Protein AF-A0A656YVX2-F1 (afdb_monomer_lite)

pLDDT: mean 88.64, std 10.51, range [53.56, 96.12]

Secondary structure (DSSP, 8-state):
--HHHHHHHHHTT-GGG--HHHHHHHHHHHHHHHSS-HHHHHHHS-HHHHHHHHHHHHHHHHHH-GGG-

Sequence (69 aa):
MSIVVKNMLRKFNLLDQTTHEDREEIDREIERRTGKYCDEGAKELSESEFKRLVRKILARKKESNPAYA

Foldseek 3Di:
DDPLLCVLCVVVVNNVVDDPVLSVVLQVVLCVVQVDGSNVSSVVDDNVRSVVSSVVSSVVVVVVDVVSD

Radius of gyration: 11.41 Å; chains: 1; bounding box: 22×23×32 Å

Organism: NCBI:txid1698269

Structure (mmCIF, N/CA/C/O backbone):
data_AF-A0A656YVX2-F1
#
_entry.id   AF-A0A656YVX2-F1
#
loop_
_atom_site.group_PDB
_atom_site.id
_atom_site.type_symbol
_atom_site.label_atom_id
_atom_site.label_alt_id
_atom_site.label_comp_id
_atom_site.label_asym_id
_atom_site.label_entity_id
_atom_site.label_seq_id
_atom_site.pdbx_PDB_ins_code
_atom_site.Cartn_x
_atom_site.Cartn_y
_atom_site.Cartn_z
_atom_site.occupancy
_atom_site.B_iso_or_equiv
_atom_site.auth_seq_id
_atom_site.auth_comp_id
_atom_site.auth_asym_id
_atom_site.auth_atom_id
_atom_site.pdbx_PDB_model_num
ATOM 1 N N . MET A 1 1 ? 9.343 2.679 5.333 1.00 76.12 1 MET A N 1
ATOM 2 C CA . MET A 1 1 ? 8.087 2.023 4.923 1.00 76.12 1 MET A CA 1
ATOM 3 C C . MET A 1 1 ? 7.414 1.369 6.120 1.00 76.12 1 MET A C 1
ATOM 5 O O . MET A 1 1 ? 8.103 0.653 6.847 1.00 76.12 1 MET A O 1
ATOM 9 N N . SER A 1 2 ? 6.103 1.560 6.286 1.00 84.75 2 SER A N 1
ATOM 10 C CA . SER A 1 2 ? 5.294 0.891 7.319 1.00 84.75 2 SER A CA 1
ATOM 11 C C . SER A 1 2 ? 5.349 -0.642 7.220 1.00 84.75 2 SER A C 1
ATOM 13 O O . SER A 1 2 ? 5.226 -1.232 6.140 1.00 84.75 2 SER A O 1
ATOM 15 N N . ILE A 1 3 ? 5.484 -1.323 8.365 1.00 90.31 3 ILE A N 1
ATOM 16 C CA . ILE A 1 3 ? 5.419 -2.795 8.433 1.00 90.31 3 ILE A CA 1
ATOM 17 C C . ILE A 1 3 ? 4.023 -3.291 8.030 1.00 90.31 3 ILE A C 1
ATOM 19 O O . ILE A 1 3 ? 3.907 -4.330 7.373 1.00 90.31 3 ILE A O 1
ATOM 23 N N . VAL A 1 4 ? 2.970 -2.542 8.374 1.00 91.25 4 VAL A N 1
ATOM 24 C CA . VAL A 1 4 ? 1.579 -2.893 8.054 1.00 91.25 4 VAL A CA 1
ATOM 25 C C . VAL A 1 4 ? 1.375 -2.883 6.543 1.00 91.25 4 VAL A C 1
ATOM 27 O O . VAL A 1 4 ? 0.935 -3.886 5.979 1.00 91.25 4 VAL A O 1
ATOM 30 N N . VAL A 1 5 ? 1.800 -1.811 5.871 1.00 91.69 5 VAL A N 1
ATOM 31 C CA . VAL A 1 5 ? 1.730 -1.704 4.406 1.00 91.69 5 VAL A CA 1
ATOM 32 C C . VAL A 1 5 ? 2.539 -2.799 3.728 1.00 91.69 5 VAL A C 1
ATOM 34 O O . VAL A 1 5 ? 2.031 -3.466 2.825 1.00 91.69 5 VAL A O 1
ATOM 37 N N . LYS A 1 6 ? 3.761 -3.069 4.203 1.00 93.56 6 LYS A N 1
ATOM 38 C CA . LYS A 1 6 ? 4.589 -4.164 3.676 1.00 93.56 6 LYS A CA 1
ATOM 39 C C . LYS A 1 6 ? 3.873 -5.515 3.765 1.00 93.56 6 LYS A C 1
ATOM 41 O O . LYS A 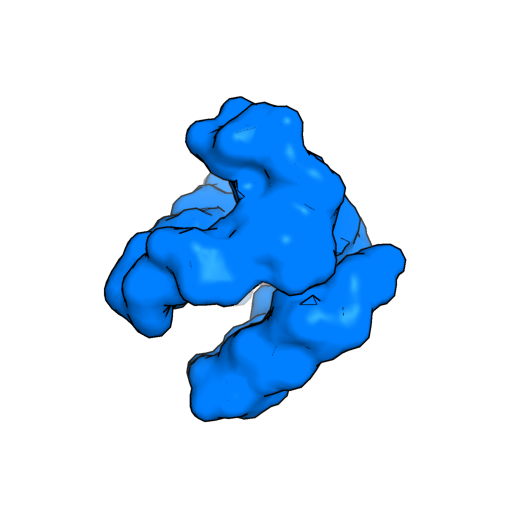1 6 ? 3.930 -6.306 2.823 1.00 93.56 6 LYS A O 1
ATOM 46 N N . ASN A 1 7 ? 3.196 -5.788 4.877 1.00 94.50 7 ASN A N 1
ATOM 47 C CA . ASN A 1 7 ? 2.460 -7.034 5.075 1.00 94.50 7 ASN A CA 1
ATOM 48 C C . ASN A 1 7 ? 1.202 -7.110 4.205 1.00 94.50 7 ASN A C 1
ATOM 50 O O . ASN A 1 7 ? 0.928 -8.169 3.644 1.00 94.50 7 ASN A O 1
ATOM 54 N N . MET A 1 8 ? 0.479 -6.006 4.019 1.00 94.44 8 MET A N 1
ATOM 55 C CA . MET A 1 8 ? -0.662 -5.955 3.098 1.00 94.44 8 MET A CA 1
ATOM 56 C C . MET A 1 8 ? -0.228 -6.163 1.643 1.00 94.44 8 MET A C 1
ATOM 58 O O . MET A 1 8 ? -0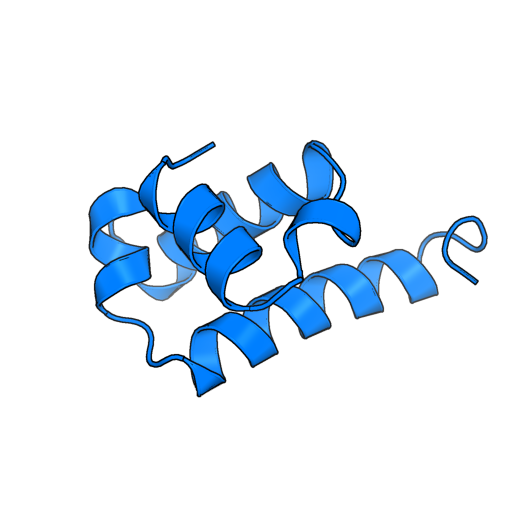.843 -6.950 0.925 1.00 94.44 8 MET A O 1
ATOM 62 N N . LEU A 1 9 ? 0.873 -5.537 1.214 1.00 95.31 9 LEU A N 1
ATOM 63 C CA . LEU A 1 9 ? 1.448 -5.757 -0.116 1.00 95.31 9 LEU A CA 1
ATOM 64 C C . LEU A 1 9 ? 1.810 -7.227 -0.343 1.00 95.31 9 LEU A C 1
ATOM 66 O O . LEU A 1 9 ? 1.509 -7.767 -1.406 1.00 95.31 9 LEU A O 1
ATOM 70 N N . ARG A 1 10 ? 2.399 -7.898 0.655 1.00 96.12 10 ARG A N 1
ATOM 71 C CA . ARG A 1 10 ? 2.658 -9.347 0.595 1.00 96.12 10 ARG A CA 1
ATOM 72 C C . ARG A 1 10 ? 1.372 -10.157 0.526 1.00 96.12 10 ARG A C 1
ATOM 74 O O . ARG A 1 10 ? 1.246 -10.996 -0.354 1.00 96.12 10 ARG A O 1
ATOM 81 N N . LYS A 1 11 ? 0.407 -9.873 1.408 1.00 95.94 11 LYS A N 1
ATOM 82 C CA . LYS A 1 11 ? -0.893 -10.564 1.465 1.00 95.94 11 LYS A CA 1
ATOM 83 C C . LYS A 1 11 ? -1.605 -10.554 0.109 1.00 95.94 11 LYS A C 1
ATOM 85 O O . LYS A 1 11 ? -2.314 -11.498 -0.221 1.00 95.94 11 LYS A O 1
ATOM 90 N N . PHE A 1 12 ? -1.426 -9.490 -0.670 1.00 94.50 12 PHE A N 1
ATOM 91 C CA . PHE A 1 12 ? -2.076 -9.318 -1.966 1.00 94.50 12 PHE A CA 1
ATOM 92 C C . PHE A 1 12 ? -1.177 -9.597 -3.177 1.00 94.50 12 PHE A C 1
ATOM 94 O O . PHE A 1 12 ? -1.598 -9.296 -4.292 1.00 94.50 12 PHE A O 1
ATOM 101 N N . ASN A 1 13 ? 0.019 -10.169 -2.988 1.00 94.69 13 ASN A N 1
ATOM 102 C CA . ASN A 1 13 ? 0.996 -10.443 -4.056 1.00 94.69 13 ASN A CA 1
ATOM 103 C C . ASN A 1 13 ? 1.385 -9.196 -4.878 1.00 94.69 13 ASN A C 1
ATOM 105 O O . ASN A 1 13 ? 1.634 -9.267 -6.081 1.00 94.69 13 ASN A O 1
ATOM 109 N N . LEU A 1 14 ? 1.416 -8.032 -4.225 1.00 94.31 14 LEU A N 1
ATOM 110 C CA . LEU A 1 14 ? 1.775 -6.741 -4.822 1.00 94.31 14 LEU A CA 1
ATOM 111 C C . LEU A 1 14 ? 3.193 -6.297 -4.448 1.00 94.31 14 LEU A C 1
ATOM 113 O O . LEU A 1 14 ? 3.714 -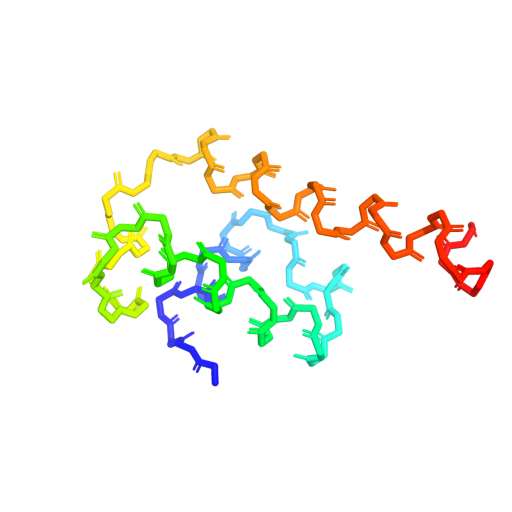5.372 -5.061 1.00 94.31 14 LEU A O 1
ATOM 117 N N . LEU A 1 15 ? 3.829 -6.926 -3.453 1.00 94.38 15 LEU A N 1
ATOM 118 C CA . LEU A 1 15 ? 5.142 -6.486 -2.974 1.00 94.38 15 LEU A CA 1
ATOM 119 C C . LEU A 1 15 ? 6.197 -6.505 -4.089 1.00 94.38 15 LEU A C 1
ATOM 121 O O . LEU A 1 15 ? 6.922 -5.525 -4.245 1.00 94.38 15 LEU A O 1
ATOM 125 N N . ASP A 1 16 ? 6.239 -7.567 -4.889 1.00 92.94 16 ASP A N 1
ATOM 126 C CA . ASP A 1 16 ? 7.230 -7.722 -5.963 1.00 92.94 16 ASP A CA 1
ATOM 127 C C . ASP A 1 16 ? 6.927 -6.846 -7.189 1.00 92.94 16 ASP A C 1
ATOM 129 O O . ASP A 1 16 ? 7.794 -6.623 -8.024 1.00 92.94 16 ASP A O 1
ATOM 133 N N . GLN A 1 17 ? 5.715 -6.287 -7.262 1.00 91.31 17 GLN A N 1
ATOM 134 C CA . GLN A 1 17 ? 5.297 -5.328 -8.291 1.00 91.31 17 GLN A CA 1
ATOM 135 C C . GLN A 1 17 ? 5.571 -3.872 -7.887 1.00 91.31 17 GLN A C 1
ATOM 137 O O . GLN A 1 17 ? 5.224 -2.956 -8.624 1.00 91.31 17 GLN A O 1
ATOM 142 N N . THR A 1 18 ? 6.134 -3.649 -6.696 1.00 91.69 18 THR A N 1
ATOM 143 C CA . THR A 1 18 ? 6.392 -2.312 -6.150 1.00 91.69 18 THR A CA 1
ATOM 144 C C . THR A 1 18 ? 7.879 -2.126 -5.897 1.00 91.69 18 THR A C 1
ATOM 146 O O . THR A 1 18 ? 8.526 -2.961 -5.256 1.00 91.69 18 THR A O 1
ATOM 149 N N . THR A 1 19 ? 8.417 -1.000 -6.341 1.00 92.62 19 THR A N 1
ATOM 150 C CA . THR A 1 19 ? 9.758 -0.541 -5.978 1.00 92.62 19 THR A CA 1
ATOM 151 C C . THR A 1 19 ? 9.775 0.098 -4.596 1.00 92.62 19 THR A C 1
ATOM 153 O O . THR A 1 19 ? 8.745 0.260 -3.938 1.00 92.62 19 THR A O 1
ATOM 156 N N . HIS A 1 20 ? 10.969 0.454 -4.119 1.00 91.06 20 HIS A N 1
ATOM 157 C CA . HIS A 1 20 ? 11.102 1.206 -2.877 1.00 91.06 20 HIS A CA 1
ATOM 158 C C . HIS A 1 20 ? 10.350 2.544 -2.934 1.00 91.06 20 HIS A C 1
ATOM 160 O O . HIS A 1 20 ? 9.599 2.848 -2.014 1.00 91.06 20 HIS A O 1
ATOM 166 N N . GLU A 1 21 ? 10.471 3.280 -4.037 1.00 91.62 21 GLU A N 1
ATOM 167 C CA . GLU A 1 21 ? 9.776 4.556 -4.217 1.00 91.62 21 GLU A CA 1
ATOM 168 C C . GLU A 1 21 ? 8.254 4.394 -4.245 1.00 91.62 21 GLU A C 1
ATOM 170 O O . GLU A 1 21 ? 7.544 5.199 -3.650 1.00 91.62 21 GLU A O 1
ATOM 175 N N . ASP A 1 22 ? 7.736 3.346 -4.899 1.00 93.56 22 ASP A N 1
ATOM 176 C CA . ASP A 1 22 ? 6.286 3.094 -4.938 1.00 93.56 22 ASP A CA 1
ATOM 177 C C . ASP A 1 22 ? 5.746 2.857 -3.535 1.00 93.56 22 ASP A C 1
ATOM 179 O O . ASP A 1 22 ? 4.675 3.330 -3.173 1.00 93.56 22 ASP A O 1
ATOM 183 N N . ARG A 1 23 ? 6.517 2.138 -2.719 1.00 94.00 23 ARG A N 1
ATOM 184 C CA . ARG A 1 23 ? 6.182 1.858 -1.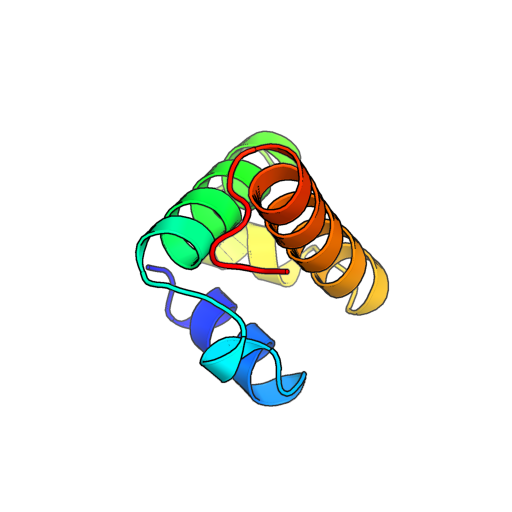326 1.00 94.00 23 ARG A CA 1
ATOM 185 C C . ARG A 1 23 ? 6.167 3.126 -0.473 1.00 94.00 23 ARG A C 1
ATOM 187 O O . ARG A 1 23 ? 5.280 3.273 0.360 1.00 94.00 23 ARG A O 1
ATOM 194 N N . GLU A 1 24 ? 7.099 4.050 -0.694 1.00 94.00 24 GLU A N 1
ATOM 195 C CA . GLU A 1 24 ? 7.085 5.359 -0.028 1.00 94.00 24 GLU A CA 1
ATOM 196 C C . GLU A 1 24 ? 5.937 6.256 -0.501 1.00 94.00 24 GLU A C 1
ATOM 198 O O . GLU A 1 24 ? 5.414 7.057 0.275 1.00 94.00 24 GLU A O 1
ATOM 203 N N . GLU A 1 25 ? 5.544 6.162 -1.770 1.00 94.81 25 GLU A N 1
ATOM 204 C CA . GLU A 1 25 ? 4.376 6.875 -2.290 1.00 94.81 25 GLU A CA 1
ATOM 205 C C . GLU A 1 25 ? 3.073 6.291 -1.730 1.00 94.81 25 GLU A C 1
ATOM 207 O O . GLU A 1 25 ? 2.178 7.045 -1.354 1.00 94.81 25 GLU A O 1
ATOM 212 N N . ILE A 1 26 ? 2.985 4.963 -1.602 1.00 95.00 26 ILE A N 1
ATOM 213 C CA . ILE A 1 26 ? 1.855 4.279 -0.964 1.00 95.00 26 ILE A CA 1
ATOM 214 C C . ILE A 1 26 ? 1.699 4.754 0.480 1.00 95.00 26 ILE A C 1
ATOM 216 O O . ILE A 1 26 ? 0.591 5.122 0.862 1.00 95.00 26 ILE A O 1
ATOM 220 N N . ASP A 1 27 ? 2.785 4.793 1.256 1.00 94.25 27 ASP A N 1
ATOM 221 C CA . ASP A 1 27 ? 2.739 5.273 2.639 1.00 94.25 27 ASP A CA 1
ATOM 222 C C . ASP A 1 27 ? 2.229 6.722 2.709 1.00 94.25 27 ASP A C 1
ATOM 224 O O . ASP A 1 27 ? 1.251 7.000 3.403 1.00 94.25 27 ASP A O 1
ATOM 228 N N . ARG A 1 28 ? 2.810 7.628 1.909 1.00 94.31 28 ARG A N 1
ATOM 229 C CA . ARG A 1 28 ? 2.387 9.039 1.844 1.00 94.31 28 ARG A CA 1
ATOM 230 C C . ARG A 1 28 ? 0.925 9.201 1.436 1.00 94.31 28 ARG A C 1
ATOM 232 O O . ARG A 1 28 ? 0.218 10.049 1.975 1.00 94.31 28 ARG A O 1
ATOM 239 N N . GLU A 1 29 ? 0.454 8.414 0.475 1.00 94.88 29 GLU A N 1
ATOM 240 C CA . GLU A 1 2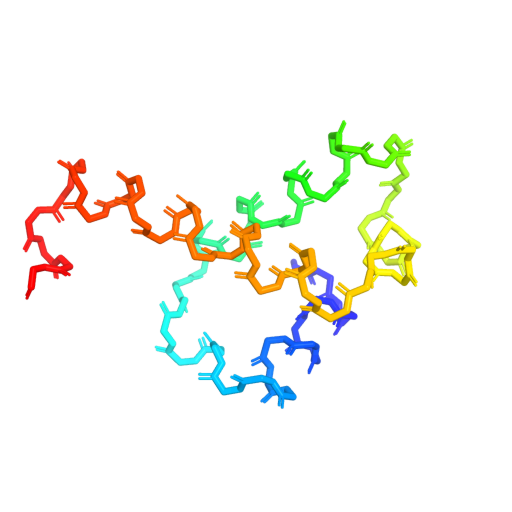9 ? -0.928 8.474 -0.001 1.00 94.88 29 GLU A CA 1
ATOM 241 C C . GLU A 1 29 ? -1.918 7.936 1.041 1.00 94.88 29 GLU A C 1
ATOM 243 O O . GLU A 1 29 ? -3.030 8.460 1.142 1.00 94.88 29 GLU A O 1
ATOM 248 N N . ILE A 1 30 ? -1.532 6.924 1.825 1.00 94.25 30 ILE A N 1
ATOM 249 C CA . ILE A 1 30 ? -2.328 6.435 2.958 1.00 94.25 30 ILE A CA 1
ATOM 250 C C . ILE A 1 30 ? -2.434 7.535 4.012 1.00 94.25 30 ILE A C 1
ATOM 252 O O . ILE A 1 30 ? -3.551 7.909 4.366 1.00 94.25 30 ILE A O 1
ATOM 256 N N . GLU A 1 31 ? -1.306 8.114 4.428 1.00 94.81 31 GLU A N 1
ATOM 257 C CA . GLU A 1 31 ? -1.279 9.183 5.434 1.00 94.81 31 GLU A CA 1
ATOM 258 C C . GLU A 1 31 ? -2.099 10.400 5.007 1.00 94.81 31 GLU A C 1
ATOM 260 O O . GLU A 1 31 ? -2.895 10.939 5.776 1.00 94.81 31 GLU A O 1
ATOM 265 N N . ARG A 1 32 ? -1.986 10.792 3.735 1.00 93.81 32 ARG A N 1
ATOM 266 C CA . ARG A 1 32 ? -2.748 11.904 3.157 1.00 93.81 32 ARG A CA 1
ATOM 267 C C . ARG A 1 32 ? -4.257 11.652 3.143 1.00 93.81 32 ARG A C 1
ATOM 269 O O . ARG A 1 32 ? -5.027 12.602 3.257 1.00 93.81 32 ARG A O 1
ATOM 276 N N . ARG A 1 33 ? -4.698 10.407 2.936 1.00 92.06 33 ARG A N 1
ATOM 277 C CA . ARG A 1 33 ? -6.130 10.067 2.857 1.00 92.06 33 ARG A CA 1
ATOM 278 C C . ARG A 1 33 ? -6.780 9.915 4.219 1.00 92.06 33 ARG A C 1
ATOM 280 O O . ARG A 1 33 ? -7.935 10.297 4.365 1.00 92.06 33 ARG A O 1
ATOM 287 N N . THR A 1 34 ? -6.070 9.325 5.172 1.00 90.75 34 THR A N 1
ATOM 288 C CA . THR A 1 34 ? -6.612 9.041 6.505 1.00 90.75 34 THR A CA 1
ATOM 289 C C . THR A 1 34 ? -6.332 10.168 7.494 1.00 90.75 34 THR A C 1
ATOM 291 O O . THR A 1 34 ? -6.995 10.251 8.523 1.00 90.75 34 THR A O 1
ATOM 294 N N . GLY A 1 35 ? -5.357 11.038 7.200 1.00 93.00 35 GLY A N 1
ATOM 295 C CA . GLY A 1 35 ? -4.855 12.043 8.138 1.00 93.00 35 GLY A CA 1
ATOM 296 C C . GLY A 1 35 ? -4.096 11.432 9.320 1.00 93.00 35 GLY A C 1
ATOM 297 O O . GLY A 1 35 ? -3.886 12.109 10.323 1.00 93.00 35 GLY A O 1
ATOM 298 N N . LYS A 1 36 ? -3.724 10.150 9.226 1.00 91.94 36 LYS A N 1
ATOM 299 C CA . LYS A 1 36 ? -3.085 9.365 10.289 1.00 91.94 36 LYS A CA 1
ATOM 300 C C . LYS A 1 36 ? -1.780 8.780 9.798 1.00 91.94 36 LYS A C 1
ATOM 302 O O . LYS A 1 36 ? -1.625 8.555 8.604 1.00 91.94 36 LYS A O 1
ATOM 307 N N . TYR A 1 37 ? -0.890 8.441 10.723 1.00 89.31 37 TYR A N 1
ATOM 308 C CA . TYR A 1 37 ? 0.310 7.686 10.384 1.00 89.31 37 TYR A CA 1
ATOM 309 C C . TYR A 1 37 ? -0.036 6.365 9.705 1.00 89.31 37 TYR A C 1
ATOM 311 O O . TYR A 1 37 ? -1.060 5.737 9.998 1.00 89.31 37 TYR A O 1
ATOM 319 N N . CYS A 1 38 ? 0.841 5.938 8.802 1.00 86.69 38 CYS A N 1
ATOM 320 C CA . CYS A 1 38 ? 0.566 4.831 7.900 1.00 86.69 38 CYS A CA 1
ATOM 321 C C . CYS A 1 38 ? 0.167 3.525 8.623 1.00 86.69 38 CYS A C 1
ATOM 323 O O . CYS A 1 38 ? -0.710 2.796 8.165 1.00 86.69 38 CYS A O 1
ATOM 325 N N . ASP A 1 39 ? 0.733 3.267 9.804 1.00 85.31 39 ASP A N 1
ATOM 326 C CA . ASP A 1 39 ? 0.457 2.075 10.618 1.00 85.31 39 ASP A CA 1
ATOM 327 C C . ASP A 1 39 ? -0.999 1.986 11.105 1.00 85.31 39 ASP A C 1
ATOM 329 O O . ASP A 1 39 ? -1.531 0.888 11.305 1.00 85.31 39 ASP A O 1
ATOM 333 N N . GLU A 1 40 ? -1.637 3.138 11.306 1.00 88.38 40 GLU A N 1
ATOM 334 C CA . GLU A 1 40 ? -3.045 3.258 11.682 1.00 88.38 40 GLU A CA 1
ATOM 335 C C . GLU A 1 40 ? -3.917 3.413 10.439 1.00 88.38 40 GLU A C 1
ATOM 337 O O . GLU A 1 40 ? -4.889 2.678 10.278 1.00 88.38 40 GLU A O 1
ATOM 342 N N . GLY A 1 41 ? -3.524 4.288 9.510 1.00 88.94 41 GLY A N 1
ATOM 343 C CA . GLY A 1 41 ? -4.275 4.544 8.283 1.00 88.94 41 GLY A CA 1
ATOM 344 C C . GLY A 1 41 ? -4.448 3.303 7.403 1.00 88.94 41 GLY A C 1
ATOM 345 O O . GLY A 1 41 ? -5.522 3.075 6.849 1.00 88.94 41 GLY A O 1
ATOM 346 N N . ALA A 1 42 ? -3.430 2.443 7.320 1.00 88.94 42 ALA A N 1
ATOM 347 C CA . ALA A 1 42 ? -3.497 1.200 6.554 1.00 88.94 42 ALA A CA 1
ATOM 348 C C . ALA A 1 42 ? -4.550 0.216 7.094 1.00 88.94 42 ALA A C 1
ATOM 350 O O . ALA A 1 42 ? -5.099 -0.569 6.323 1.00 88.94 42 ALA A O 1
ATOM 351 N N . LYS A 1 43 ? -4.856 0.264 8.398 1.00 89.56 43 LYS A N 1
ATOM 352 C CA . LYS A 1 43 ? -5.855 -0.612 9.035 1.00 89.56 43 LYS A CA 1
ATOM 353 C C . LYS A 1 43 ? -7.292 -0.167 8.766 1.00 89.56 43 LYS A C 1
ATOM 355 O O . LYS A 1 43 ? -8.201 -0.981 8.887 1.00 89.56 43 LYS A O 1
ATOM 360 N N . GLU A 1 44 ? -7.494 1.100 8.413 1.00 90.50 44 GLU A N 1
ATOM 361 C CA . GLU A 1 44 ? -8.818 1.670 8.124 1.00 90.50 44 GLU A CA 1
ATOM 362 C C . GLU A 1 44 ? -9.260 1.431 6.681 1.00 90.50 44 GLU A C 1
ATOM 364 O O . GLU A 1 44 ? -10.442 1.529 6.362 1.00 90.50 44 GLU A O 1
ATOM 369 N N . LEU A 1 45 ? -8.315 1.085 5.808 1.00 90.94 45 LEU A N 1
ATOM 370 C CA . LEU A 1 45 ? -8.587 0.752 4.420 1.00 90.94 45 LEU A CA 1
ATOM 371 C C . LEU A 1 45 ? -9.130 -0.674 4.313 1.00 90.94 45 LEU A C 1
ATOM 373 O O . LEU A 1 45 ? -8.485 -1.642 4.725 1.00 90.94 45 LEU A O 1
ATOM 377 N N . SER A 1 46 ? -10.271 -0.830 3.643 1.00 94.06 46 SER A N 1
ATOM 378 C CA . SER A 1 46 ? -10.689 -2.144 3.163 1.00 94.06 46 SER A CA 1
ATOM 379 C C . SER A 1 46 ? -9.668 -2.698 2.167 1.00 94.06 46 SER A C 1
ATOM 381 O O . SER A 1 46 ? -8.945 -1.961 1.484 1.00 94.06 46 SER A O 1
ATOM 383 N N . GLU A 1 47 ? -9.657 -4.022 1.986 1.00 93.94 47 GLU A N 1
ATOM 384 C CA . GLU A 1 47 ? -8.769 -4.652 1.002 1.00 93.94 47 GLU A CA 1
ATOM 385 C C . GLU A 1 47 ? -8.949 -4.067 -0.408 1.00 93.94 47 GLU A C 1
ATOM 387 O O . GLU A 1 47 ? -7.990 -3.943 -1.174 1.00 93.94 47 GLU A O 1
ATOM 392 N N . SER A 1 48 ? -10.186 -3.703 -0.760 1.00 94.56 48 SER A N 1
ATOM 393 C CA . SER A 1 48 ? -10.521 -3.152 -2.072 1.00 94.56 48 SER A CA 1
ATOM 394 C C . SER A 1 48 ? -9.978 -1.735 -2.266 1.00 94.56 48 SER A C 1
ATOM 396 O O . SER A 1 48 ? -9.576 -1.378 -3.375 1.00 94.56 48 SER A O 1
ATOM 398 N N . GLU A 1 49 ? -9.959 -0.926 -1.208 1.00 95.00 49 GLU A N 1
ATOM 399 C CA . GLU A 1 49 ? -9.443 0.441 -1.243 1.00 95.00 49 GLU A CA 1
ATOM 400 C C . GLU A 1 49 ? -7.926 0.432 -1.304 1.00 95.00 49 GLU A C 1
ATOM 402 O O . GLU A 1 49 ? -7.351 1.126 -2.144 1.00 95.00 49 GLU A O 1
ATOM 407 N N . PHE A 1 50 ? -7.288 -0.427 -0.507 1.00 95.25 50 PHE A N 1
ATOM 408 C CA . PHE A 1 50 ? -5.843 -0.604 -0.539 1.00 95.25 50 PHE A CA 1
ATOM 409 C C . PHE A 1 50 ? -5.365 -1.052 -1.927 1.00 95.25 50 PHE A C 1
ATOM 411 O O . PHE A 1 50 ? -4.508 -0.410 -2.534 1.00 95.25 50 PHE A O 1
ATOM 418 N N . LYS A 1 51 ? -5.977 -2.098 -2.504 1.00 95.31 51 LYS A N 1
ATOM 419 C CA . LYS A 1 51 ? -5.631 -2.573 -3.858 1.00 95.31 51 LYS A CA 1
ATOM 420 C C . LYS A 1 51 ? -5.838 -1.488 -4.920 1.00 95.31 51 LYS A C 1
ATOM 422 O O . LYS A 1 51 ? -5.016 -1.361 -5.827 1.00 95.31 51 LYS A O 1
ATOM 427 N N . ARG A 1 52 ? -6.921 -0.704 -4.828 1.00 95.69 52 ARG A N 1
ATOM 428 C CA . ARG A 1 52 ? -7.189 0.415 -5.752 1.00 95.69 52 ARG A CA 1
ATOM 429 C C . ARG A 1 52 ? -6.150 1.526 -5.625 1.00 95.69 52 ARG A C 1
ATOM 431 O O . ARG A 1 52 ? -5.710 2.046 -6.647 1.00 95.69 52 ARG A O 1
ATOM 438 N N . LEU A 1 53 ? -5.746 1.866 -4.404 1.00 94.81 53 LEU A N 1
ATOM 439 C CA . LEU A 1 53 ? -4.699 2.850 -4.133 1.00 94.81 53 LEU A CA 1
ATOM 440 C C . LEU A 1 53 ? -3.370 2.425 -4.762 1.00 94.81 53 LEU A C 1
ATOM 442 O O . LEU A 1 53 ? -2.814 3.184 -5.553 1.00 94.81 53 LEU A O 1
ATOM 446 N N . VAL A 1 54 ? -2.921 1.195 -4.498 1.00 94.94 54 VAL A N 1
ATOM 447 C CA . VAL A 1 54 ? -1.652 0.675 -5.034 1.00 94.94 54 VAL A CA 1
ATOM 448 C C . VAL A 1 54 ? -1.668 0.664 -6.562 1.00 94.94 54 VAL A C 1
ATOM 450 O O . VAL A 1 54 ? -0.761 1.196 -7.194 1.00 94.94 54 VAL A O 1
ATOM 453 N N . ARG A 1 55 ? -2.734 0.140 -7.181 1.00 93.69 55 ARG A N 1
ATOM 454 C CA . ARG A 1 55 ? -2.856 0.114 -8.649 1.00 93.69 55 ARG A CA 1
ATOM 455 C C . ARG A 1 55 ? -2.849 1.506 -9.269 1.00 93.69 55 ARG A C 1
ATOM 457 O O . ARG A 1 55 ? -2.278 1.677 -10.337 1.00 93.69 55 ARG A O 1
ATOM 464 N N . LYS A 1 56 ? -3.464 2.496 -8.615 1.00 93.94 56 LYS A N 1
ATOM 465 C CA . LYS A 1 56 ? -3.467 3.883 -9.097 1.00 93.94 56 LYS A CA 1
ATOM 466 C C . LYS A 1 56 ? -2.055 4.473 -9.122 1.00 93.94 56 LYS A C 1
ATOM 468 O O . LYS A 1 56 ? -1.723 5.176 -10.069 1.00 93.94 56 LYS A O 1
ATOM 473 N N . ILE A 1 57 ? -1.244 4.184 -8.106 1.00 91.88 57 ILE A N 1
ATOM 474 C CA . ILE A 1 57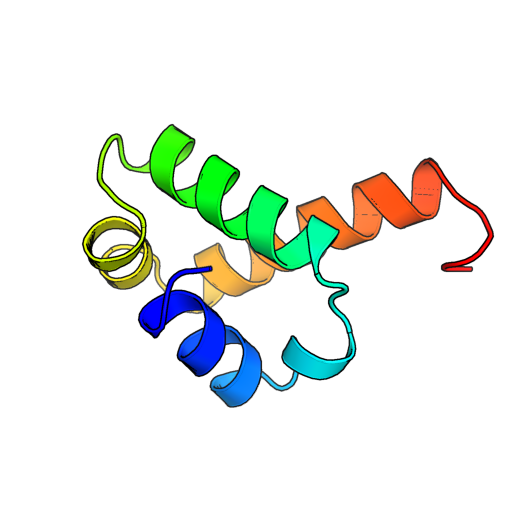 ? 0.157 4.625 -8.035 1.00 91.88 57 ILE A CA 1
ATOM 475 C C . ILE A 1 57 ? 0.978 3.952 -9.139 1.00 91.88 57 ILE A C 1
ATOM 477 O O . ILE A 1 57 ? 1.614 4.635 -9.939 1.00 91.88 57 ILE A O 1
ATOM 481 N N . LEU A 1 58 ? 0.872 2.626 -9.264 1.00 89.88 58 LEU A N 1
ATOM 482 C CA . LEU A 1 58 ? 1.583 1.878 -10.306 1.00 89.88 58 LEU A CA 1
ATOM 483 C C . LEU A 1 58 ? 1.182 2.328 -11.723 1.00 89.88 58 LEU A C 1
ATOM 485 O O . LEU A 1 58 ? 2.042 2.493 -12.583 1.00 89.88 58 LEU A O 1
ATOM 489 N N . ALA A 1 59 ? -0.108 2.587 -11.964 1.00 89.44 59 ALA A N 1
ATOM 490 C CA . ALA A 1 59 ? -0.600 3.072 -13.254 1.00 89.44 59 ALA A CA 1
ATOM 491 C C . ALA A 1 59 ? -0.038 4.457 -13.612 1.00 89.44 59 ALA A C 1
ATOM 493 O O . ALA A 1 59 ? 0.432 4.652 -14.730 1.00 89.44 59 ALA A O 1
ATOM 494 N N . ARG A 1 60 ? -0.003 5.393 -12.652 1.00 86.62 60 ARG A N 1
ATOM 495 C CA . ARG A 1 60 ? 0.601 6.723 -12.851 1.00 86.62 60 ARG A CA 1
ATOM 496 C C . ARG A 1 60 ? 2.075 6.637 -13.232 1.00 86.62 60 ARG A C 1
ATOM 498 O O . ARG A 1 60 ? 2.531 7.384 -14.098 1.00 86.62 60 ARG A O 1
ATOM 505 N N . LYS A 1 61 ? 2.824 5.724 -12.608 1.00 77.19 61 LYS A N 1
ATOM 506 C CA . LYS A 1 61 ? 4.237 5.516 -12.945 1.00 77.19 61 LYS A CA 1
ATOM 507 C C . LYS A 1 61 ? 4.428 4.860 -14.302 1.00 77.19 61 LYS A C 1
ATOM 509 O O . LYS A 1 61 ? 5.345 5.251 -15.012 1.00 77.19 61 LYS A O 1
ATOM 514 N N . LYS A 1 62 ? 3.549 3.937 -14.693 1.00 77.75 62 LYS A N 1
ATOM 515 C CA . LYS A 1 62 ? 3.566 3.337 -16.032 1.00 77.75 62 LYS A CA 1
ATOM 516 C C . LYS A 1 62 ? 3.335 4.373 -17.136 1.00 77.75 62 LYS A C 1
ATOM 518 O O . LYS A 1 62 ? 4.010 4.331 -18.156 1.00 77.75 62 LYS A O 1
ATOM 523 N N . GLU A 1 63 ? 2.430 5.326 -16.915 1.00 76.12 63 GLU A N 1
ATOM 524 C CA . GLU A 1 63 ? 2.216 6.452 -17.838 1.00 76.12 63 GLU A CA 1
ATOM 525 C C . GLU A 1 63 ? 3.415 7.411 -17.873 1.00 76.12 63 GLU A C 1
ATOM 527 O O . GLU A 1 63 ? 3.729 7.974 -18.917 1.00 76.12 63 GLU A O 1
ATOM 532 N N . SER A 1 64 ? 4.102 7.578 -16.739 1.00 69.31 64 SER A N 1
ATOM 533 C CA . SER A 1 64 ? 5.222 8.518 -16.606 1.00 69.31 64 SER A CA 1
ATOM 534 C C . SER A 1 64 ? 6.583 7.927 -16.996 1.00 69.31 64 SER A C 1
ATOM 536 O O . SER A 1 64 ? 7.523 8.684 -17.229 1.00 69.31 64 SER A O 1
ATOM 538 N N . ASN A 1 65 ? 6.727 6.599 -17.040 1.00 55.19 65 ASN A N 1
ATOM 539 C CA . ASN A 1 65 ? 7.994 5.925 -17.312 1.00 55.19 65 ASN A CA 1
ATOM 540 C C . ASN A 1 65 ? 7.790 4.599 -18.085 1.00 55.19 65 ASN A C 1
ATOM 542 O O . ASN A 1 65 ? 7.271 3.632 -17.515 1.00 55.19 65 ASN A O 1
ATOM 546 N N . PRO A 1 66 ? 8.263 4.496 -19.346 1.00 56.91 66 PRO A N 1
ATOM 547 C CA . PRO A 1 66 ? 8.112 3.293 -20.167 1.00 56.91 66 PRO A CA 1
ATOM 548 C C . PRO A 1 66 ? 8.920 2.086 -19.665 1.00 56.91 66 PRO A C 1
ATOM 550 O O . PRO A 1 66 ? 8.708 0.983 -20.152 1.00 56.91 66 PRO A O 1
ATOM 553 N N . ALA A 1 67 ? 9.799 2.237 -18.667 1.00 58.16 67 ALA A N 1
ATOM 554 C CA . ALA A 1 67 ? 10.486 1.104 -18.034 1.00 58.16 67 ALA A CA 1
ATOM 555 C C . ALA A 1 67 ? 9.536 0.131 -17.293 1.00 58.16 67 ALA A C 1
ATOM 557 O O . ALA A 1 67 ? 9.952 -0.965 -16.928 1.00 58.16 67 ALA A O 1
ATOM 558 N N . TYR A 1 68 ? 8.273 0.522 -17.080 1.00 53.56 68 TYR A N 1
ATOM 559 C CA . TYR A 1 68 ? 7.204 -0.302 -16.494 1.00 53.56 68 TYR A CA 1
ATOM 560 C C . TYR A 1 68 ? 6.195 -0.834 -17.544 1.00 53.56 68 TYR A C 1
ATOM 562 O O . TYR A 1 68 ? 5.122 -1.325 -17.169 1.00 53.56 68 TYR A O 1
ATOM 570 N N . ALA A 1 69 ? 6.494 -0.677 -18.846 1.00 56.00 69 ALA A N 1
ATOM 571 C CA . ALA A 1 69 ? 5.670 -1.103 -19.987 1.00 56.00 69 ALA A CA 1
ATOM 572 C C . ALA A 1 69 ? 5.521 -2.624 -20.093 1.00 56.00 69 ALA A C 1
ATOM 574 O O . ALA A 1 69 ? 6.552 -3.321 -20.170 1.00 56.00 69 ALA A O 1
#